Protein AF-L0R5S7-F1 (afdb_monomer)

InterPro domains:
  IPR000092 Polyprenyl synthetase-like [PF00348] (19-67)
  IPR008949 Isoprenoid synthase domain superfamily [G3DSA:1.10.600.10] (3-67)
  IPR008949 Isoprenoid synthase domain superfamily [SSF48576] (7-67)
  IPR033749 Polyprenyl synthetase, conserved site [PS00723] (38-54)

Foldseek 3Di:
DLPQLVVQVVVCVVVVHDDDPVSNVVSVVVVVVVVVVVLVCCDPVHVVPQDDPRHGRPCNVPNPVVD

pLDDT: mean 95.34, std 5.32, range [64.06, 98.25]

Nearest PDB structures (foldseek):
  3p8l-assembly1_B  TM=9.715E-01  e=1.487E-04  Enterococcus faecalis
  4lfe-assembly1_A  TM=9.678E-01  e=1.589E-04  Streptococcus uberis 0140J
  9ddy-assembly1_B  TM=9.716E-01  e=2.218E-04  Streptococcus pneumoniae TIGR4
  4lfg-assembly1_B  TM=9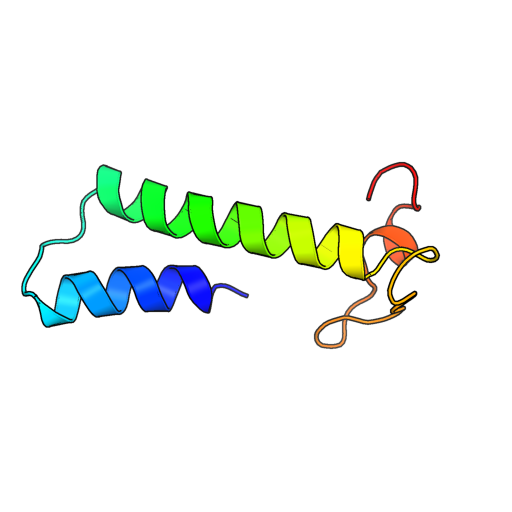.667E-01  e=6.028E-04  Streptococcus uberis 0140J
  4wk5-assembly1_A-2  TM=9.344E-01  e=6.888E-04  Thermotoga neapolitana DSM 4359

Sequence (67 aa):
PGAVALLTLAILDTFDIVTTAANLRASVAVELMHTYSLIHDDLPAMDNDQLRRGEPTNHVKFGKDVA

Organism: Pediococcus acidilactici (NCBI:txid1254)

Radius of gyration: 15.11 Å; Cα contacts (8 Å, |Δi|>4): 61; chains: 1; bounding box: 37×18×33 Å

Structure (mmCIF, N/CA/C/O backbone):
data_AF-L0R5S7-F1
#
_entry.id   AF-L0R5S7-F1
#
loop_
_atom_site.group_PDB
_atom_site.id
_atom_site.type_symbol
_atom_site.label_atom_id
_atom_site.label_alt_id
_atom_site.label_comp_id
_atom_site.label_asym_id
_atom_site.label_entity_id
_atom_site.label_seq_id
_atom_site.pdbx_PDB_ins_code
_atom_site.Cartn_x
_atom_site.Cartn_y
_atom_site.Cartn_z
_atom_site.occupancy
_atom_site.B_iso_or_equiv
_atom_site.auth_seq_id
_atom_site.auth_comp_id
_atom_site.auth_asym_id
_atom_site.auth_atom_id
_atom_site.pdbx_PDB_model_num
ATOM 1 N N . PRO A 1 1 ? 5.907 0.572 6.265 1.00 64.06 1 PRO A N 1
ATOM 2 C CA . PRO A 1 1 ? 5.146 0.752 5.004 1.00 64.06 1 PRO A CA 1
ATOM 3 C C . PRO A 1 1 ? 6.127 0.609 3.839 1.00 64.06 1 PRO A C 1
ATOM 5 O O . PRO A 1 1 ? 7.273 1.012 4.020 1.00 64.06 1 PRO A O 1
ATOM 8 N N . GLY A 1 2 ? 5.730 0.004 2.719 1.00 77.62 2 GLY A N 1
ATOM 9 C CA . GLY A 1 2 ? 6.577 -0.146 1.529 1.00 77.62 2 GLY A CA 1
ATOM 10 C C . GLY A 1 2 ? 7.319 -1.478 1.395 1.00 77.62 2 GLY A C 1
ATOM 11 O O . GLY A 1 2 ? 8.127 -1.618 0.483 1.00 77.62 2 GLY A O 1
ATOM 12 N N . ALA A 1 3 ? 7.088 -2.454 2.277 1.00 82.00 3 ALA A N 1
ATOM 13 C CA . ALA A 1 3 ? 7.826 -3.720 2.238 1.00 82.00 3 ALA A CA 1
ATOM 14 C C . ALA A 1 3 ? 7.560 -4.514 0.944 1.00 82.00 3 ALA A C 1
ATOM 16 O O . ALA A 1 3 ? 8.477 -5.128 0.401 1.00 82.00 3 ALA A O 1
ATOM 17 N N . VAL A 1 4 ? 6.332 -4.465 0.417 1.00 90.25 4 VAL A N 1
ATOM 18 C CA . VAL A 1 4 ? 5.949 -5.229 -0.778 1.00 90.25 4 VAL A CA 1
ATOM 19 C C . VAL A 1 4 ? 6.404 -4.512 -2.051 1.00 90.25 4 VAL A C 1
ATOM 21 O O . VAL A 1 4 ? 6.912 -5.145 -2.981 1.00 90.25 4 VAL A O 1
ATOM 24 N N . ALA A 1 5 ? 6.323 -3.177 -2.068 1.00 93.31 5 ALA A N 1
ATOM 25 C CA . ALA A 1 5 ? 6.920 -2.378 -3.138 1.00 93.31 5 ALA A CA 1
ATOM 26 C C . ALA A 1 5 ? 8.439 -2.606 -3.244 1.00 93.31 5 ALA A C 1
ATOM 28 O O . ALA A 1 5 ? 8.955 -2.806 -4.345 1.00 93.31 5 ALA A O 1
ATOM 29 N N . LEU A 1 6 ? 9.150 -2.617 -2.110 1.00 94.50 6 LEU A N 1
ATOM 30 C CA . LEU A 1 6 ? 10.598 -2.838 -2.076 1.00 94.50 6 LEU A CA 1
ATOM 31 C C . LEU A 1 6 ? 10.984 -4.226 -2.578 1.00 94.50 6 LEU A C 1
ATOM 33 O O . LEU A 1 6 ? 11.957 -4.331 -3.316 1.00 94.50 6 LEU A O 1
ATOM 37 N N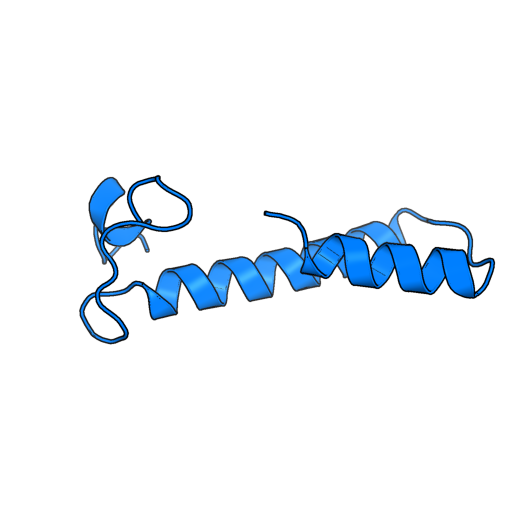 . LEU A 1 7 ? 10.214 -5.268 -2.249 1.00 95.50 7 LEU A N 1
ATOM 38 C CA . LEU A 1 7 ? 10.456 -6.610 -2.781 1.00 95.50 7 LEU A CA 1
ATOM 39 C C . LEU A 1 7 ? 10.415 -6.619 -4.314 1.00 95.50 7 LEU A C 1
ATOM 41 O O . LEU A 1 7 ? 11.300 -7.178 -4.954 1.00 95.50 7 LEU A O 1
ATOM 45 N N . THR A 1 8 ? 9.421 -5.955 -4.906 1.00 95.19 8 THR A N 1
ATOM 46 C CA . THR A 1 8 ? 9.295 -5.879 -6.368 1.00 95.19 8 THR A CA 1
ATOM 47 C C . THR A 1 8 ? 10.490 -5.153 -6.986 1.00 95.19 8 THR A C 1
ATOM 49 O O . THR A 1 8 ? 11.057 -5.630 -7.963 1.00 95.19 8 THR A O 1
ATOM 52 N N . LEU A 1 9 ? 10.921 -4.031 -6.398 1.00 96.50 9 LEU A N 1
ATOM 53 C CA . LEU A 1 9 ? 12.091 -3.287 -6.878 1.00 96.50 9 LEU A CA 1
ATOM 54 C C . LEU A 1 9 ? 13.403 -4.068 -6.697 1.00 96.50 9 LEU A C 1
ATOM 56 O O . LEU A 1 9 ? 14.234 -4.062 -7.599 1.00 96.50 9 LEU A O 1
ATOM 60 N N . ALA A 1 10 ? 13.568 -4.784 -5.584 1.00 97.00 10 ALA A N 1
ATOM 61 C CA . ALA A 1 10 ? 14.736 -5.627 -5.334 1.00 97.00 10 ALA A CA 1
ATOM 62 C C . ALA A 1 10 ? 14.833 -6.787 -6.336 1.00 97.00 10 ALA A C 1
ATOM 64 O O . ALA A 1 10 ? 15.928 -7.147 -6.761 1.00 97.00 10 ALA A O 1
ATOM 65 N N . ILE A 1 11 ? 13.695 -7.347 -6.758 1.00 97.12 11 ILE A N 1
ATOM 66 C CA . ILE A 1 11 ? 13.657 -8.358 -7.822 1.00 97.12 11 ILE A CA 1
ATOM 67 C C . ILE A 1 11 ? 14.154 -7.761 -9.141 1.00 97.12 11 ILE A C 1
ATOM 69 O O . ILE A 1 11 ? 14.967 -8.388 -9.810 1.00 97.12 11 ILE A O 1
ATOM 73 N N . LEU A 1 12 ? 13.710 -6.554 -9.509 1.00 97.38 12 LEU A N 1
ATOM 74 C CA . LEU A 1 12 ? 14.187 -5.89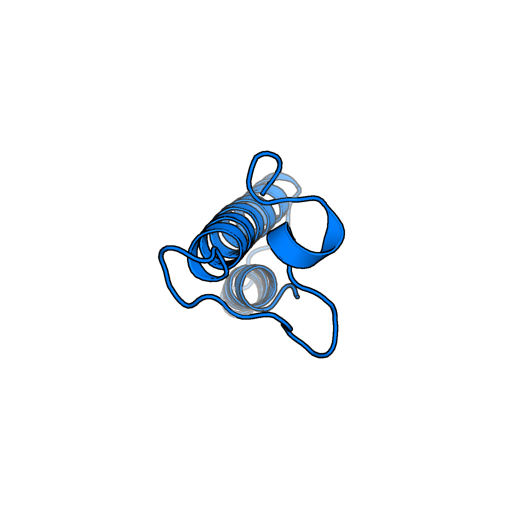4 -10.731 1.00 97.38 12 LEU A CA 1
ATOM 75 C C . LEU A 1 12 ? 15.705 -5.691 -10.698 1.00 97.38 12 LEU A C 1
ATOM 77 O O . LEU A 1 12 ? 16.373 -6.030 -11.669 1.00 97.38 12 LEU A O 1
ATOM 81 N N . ASP A 1 13 ? 16.231 -5.214 -9.571 1.00 97.19 13 ASP A N 1
ATOM 82 C CA . ASP A 1 13 ? 17.669 -5.024 -9.355 1.00 97.19 13 ASP A CA 1
ATOM 83 C C . ASP A 1 13 ? 18.450 -6.346 -9.458 1.00 97.19 13 ASP A C 1
ATOM 85 O O . ASP A 1 13 ? 19.450 -6.424 -10.161 1.00 97.19 13 ASP A O 1
ATOM 89 N N . THR A 1 14 ? 17.930 -7.427 -8.867 1.00 98.25 14 THR A N 1
ATOM 90 C CA . THR A 1 14 ? 18.546 -8.770 -8.915 1.00 98.25 14 THR A CA 1
ATOM 91 C C . THR A 1 14 ? 18.687 -9.315 -10.343 1.00 98.25 14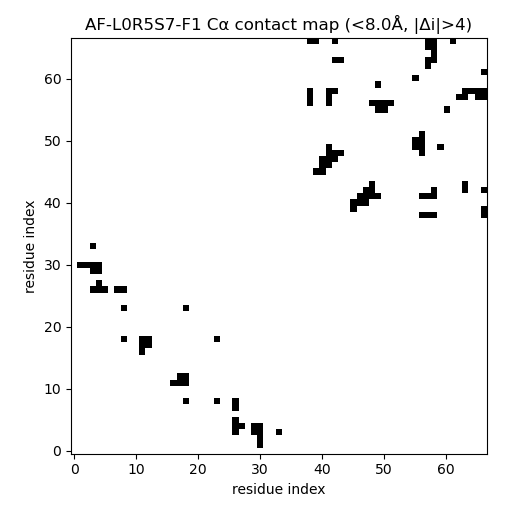 THR A C 1
ATOM 93 O O . THR A 1 14 ? 19.574 -10.123 -10.609 1.00 98.25 14 THR A O 1
ATOM 96 N N . PHE A 1 15 ? 17.809 -8.901 -11.259 1.00 98.00 15 PHE A N 1
ATOM 97 C CA . PHE A 1 15 ? 17.831 -9.305 -12.669 1.00 98.00 15 PHE A CA 1
ATOM 98 C C . PHE A 1 15 ? 18.444 -8.242 -13.596 1.00 98.00 15 PHE A C 1
ATOM 100 O O . PHE A 1 15 ? 18.247 -8.321 -14.810 1.00 98.00 15 PHE A O 1
ATOM 107 N N . ASP A 1 16 ? 19.142 -7.242 -13.045 1.00 97.75 16 ASP A N 1
ATOM 108 C CA . ASP A 1 16 ? 19.723 -6.113 -13.786 1.00 97.75 16 ASP A CA 1
ATOM 109 C C . ASP A 1 16 ? 18.687 -5.355 -14.648 1.00 97.75 16 ASP A C 1
ATOM 111 O O . ASP A 1 16 ? 18.996 -4.760 -15.687 1.00 97.75 16 ASP A O 1
ATOM 115 N N . ILE A 1 17 ? 17.416 -5.363 -14.230 1.00 97.94 17 ILE A N 1
ATOM 116 C CA . ILE A 1 17 ? 16.333 -4.653 -14.909 1.00 97.94 17 ILE A CA 1
ATOM 117 C C . ILE A 1 17 ? 16.287 -3.220 -14.387 1.00 97.94 17 ILE A C 1
ATOM 119 O O . ILE A 1 17 ? 15.951 -2.956 -13.232 1.00 97.94 17 ILE A O 1
ATOM 123 N N . VAL A 1 18 ? 16.533 -2.264 -15.282 1.00 96.75 18 VAL A N 1
ATOM 124 C CA . VAL A 1 18 ? 16.459 -0.837 -14.956 1.00 96.75 18 VAL A CA 1
ATOM 125 C C . VAL A 1 18 ? 15.059 -0.472 -14.450 1.00 96.75 18 VAL A C 1
ATOM 127 O O . VAL A 1 18 ? 14.032 -0.769 -15.074 1.00 96.75 18 VAL A O 1
ATOM 130 N N . THR A 1 19 ? 15.008 0.225 -13.316 1.00 97.44 19 THR A N 1
ATOM 131 C CA . THR A 1 19 ? 13.751 0.777 -12.803 1.00 97.44 19 THR A CA 1
ATOM 132 C C . THR A 1 19 ? 13.243 1.859 -13.756 1.00 97.44 19 THR A C 1
ATOM 134 O O . THR A 1 19 ? 13.935 2.820 -14.081 1.00 97.44 19 THR A O 1
ATOM 137 N N . THR A 1 20 ? 12.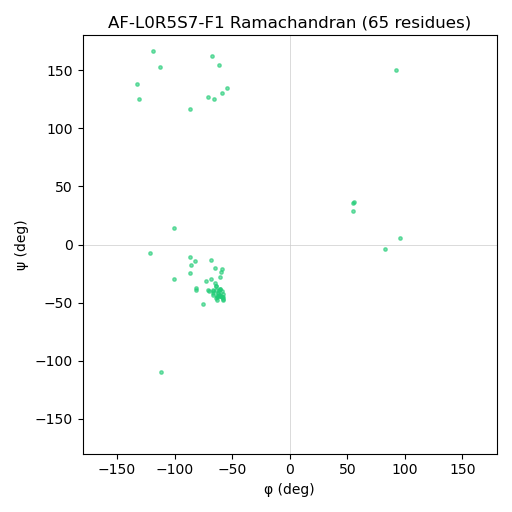005 1.699 -14.205 1.00 98.12 20 THR A N 1
ATOM 138 C CA . THR A 1 20 ? 11.302 2.615 -15.101 1.00 98.12 20 THR A CA 1
ATOM 139 C C . THR A 1 20 ? 10.056 3.147 -14.407 1.00 98.12 20 THR A C 1
ATOM 141 O O . THR A 1 20 ? 9.558 2.581 -13.436 1.00 98.12 20 THR A O 1
ATOM 144 N N . ALA A 1 21 ? 9.453 4.198 -14.957 1.00 97.81 21 ALA A N 1
ATOM 145 C CA . ALA A 1 21 ? 8.166 4.674 -14.456 1.00 97.81 21 ALA A CA 1
ATOM 146 C C . ALA A 1 21 ? 7.047 3.613 -14.548 1.00 97.81 21 ALA A C 1
ATOM 148 O O . ALA A 1 21 ? 6.052 3.703 -13.833 1.00 97.81 21 ALA A O 1
ATOM 149 N N . ALA A 1 22 ? 7.154 2.624 -15.443 1.00 97.69 22 ALA A N 1
ATOM 150 C CA . ALA A 1 22 ? 6.151 1.569 -15.577 1.00 97.69 22 ALA A CA 1
ATOM 151 C C . ALA A 1 22 ? 6.249 0.545 -14.437 1.00 97.69 22 ALA A C 1
ATOM 153 O O . ALA A 1 22 ? 5.254 0.288 -13.762 1.00 97.69 22 ALA A O 1
ATOM 154 N N . ASN A 1 23 ? 7.444 0.009 -14.184 1.00 96.81 23 ASN A N 1
ATOM 155 C CA . ASN A 1 23 ? 7.632 -0.986 -13.129 1.00 96.81 23 ASN A CA 1
ATOM 156 C C . ASN A 1 23 ? 7.554 -0.366 -11.722 1.00 96.81 23 ASN A C 1
ATOM 158 O O . ASN A 1 23 ? 6.984 -0.987 -10.833 1.00 96.81 23 ASN A O 1
ATOM 162 N N . LEU A 1 24 ? 7.954 0.899 -11.545 1.00 97.19 24 LEU A N 1
ATOM 163 C CA . LEU A 1 24 ? 7.710 1.635 -10.304 1.00 97.19 24 LEU A CA 1
ATOM 164 C C . LEU A 1 24 ? 6.208 1.767 -10.013 1.00 97.19 24 LEU A C 1
ATOM 166 O O . LEU A 1 24 ? 5.773 1.527 -8.889 1.00 97.19 24 LEU A O 1
ATOM 170 N N . ARG A 1 25 ? 5.398 2.098 -11.030 1.00 98.06 25 ARG A N 1
ATOM 171 C CA . ARG A 1 25 ? 3.933 2.140 -10.889 1.00 98.06 25 ARG A CA 1
ATOM 172 C C . ARG A 1 25 ? 3.356 0.774 -10.531 1.00 98.06 25 ARG A C 1
ATOM 174 O O . ARG A 1 25 ? 2.456 0.719 -9.701 1.00 98.06 25 ARG A O 1
ATOM 181 N N . ALA A 1 26 ? 3.885 -0.307 -11.103 1.00 97.00 26 ALA A N 1
ATOM 182 C CA . ALA A 1 26 ? 3.475 -1.662 -10.744 1.00 97.00 26 ALA A CA 1
ATOM 183 C C . ALA A 1 26 ? 3.798 -1.986 -9.273 1.00 97.00 26 ALA A C 1
ATOM 185 O O . ALA A 1 26 ? 2.906 -2.412 -8.543 1.00 97.00 26 ALA A O 1
ATOM 186 N N . SER A 1 27 ? 5.019 -1.700 -8.805 1.00 96.81 27 SER A N 1
ATOM 187 C CA . SER A 1 27 ? 5.416 -1.898 -7.401 1.00 96.81 27 SER A CA 1
ATOM 188 C C . SER A 1 27 ? 4.517 -1.124 -6.431 1.00 96.81 27 SER A C 1
ATOM 190 O O . SER A 1 27 ? 4.093 -1.657 -5.407 1.00 96.81 27 SER A O 1
ATOM 192 N N . VAL A 1 28 ? 4.183 0.127 -6.769 1.00 96.81 28 VAL A N 1
ATOM 193 C CA . VAL A 1 28 ? 3.268 0.958 -5.971 1.00 96.81 28 VAL A CA 1
ATOM 194 C C . VAL A 1 28 ? 1.847 0.397 -5.990 1.00 96.81 28 VAL A C 1
ATOM 196 O O . VAL A 1 28 ? 1.211 0.349 -4.943 1.00 96.81 28 VAL A O 1
ATOM 199 N N . ALA A 1 29 ? 1.346 -0.062 -7.140 1.00 97.44 29 ALA A N 1
ATOM 200 C CA . ALA A 1 29 ? 0.008 -0.641 -7.239 1.00 97.44 29 ALA A CA 1
ATOM 201 C C . ALA A 1 29 ? -0.164 -1.856 -6.311 1.00 97.44 29 ALA A C 1
ATOM 203 O O . ALA A 1 29 ? -1.195 -1.983 -5.651 1.00 97.44 29 ALA A O 1
ATOM 204 N N . VAL A 1 30 ? 0.860 -2.708 -6.201 1.00 96.25 30 VAL A N 1
ATOM 205 C CA . VAL A 1 30 ? 0.838 -3.851 -5.278 1.00 96.25 30 VAL A CA 1
ATOM 206 C C . VAL A 1 30 ? 0.823 -3.393 -3.815 1.00 96.25 30 VAL A C 1
ATOM 208 O O . VAL A 1 30 ? 0.032 -3.906 -3.027 1.00 96.25 30 VAL A O 1
ATOM 211 N N . GLU A 1 31 ? 1.632 -2.400 -3.436 1.00 97.12 31 GLU A N 1
ATOM 212 C CA . GLU A 1 31 ? 1.622 -1.857 -2.066 1.00 97.12 31 GLU A CA 1
ATOM 213 C C . GLU A 1 31 ? 0.295 -1.164 -1.720 1.00 97.12 31 GLU A C 1
ATOM 215 O O . GLU A 1 31 ? -0.156 -1.246 -0.577 1.00 97.12 31 GLU A O 1
ATOM 220 N N . LEU A 1 32 ? -0.365 -0.523 -2.691 1.00 96.69 32 LEU A N 1
ATOM 221 C CA . LEU A 1 32 ? -1.702 0.043 -2.504 1.00 96.69 32 LEU A CA 1
ATOM 222 C C . LEU A 1 32 ? -2.733 -1.052 -2.224 1.00 96.69 32 LEU A C 1
ATOM 224 O O . LEU A 1 32 ? -3.494 -0.922 -1.270 1.00 96.69 32 LEU A O 1
ATOM 228 N N . MET A 1 33 ? -2.725 -2.147 -2.993 1.00 97.12 33 MET A N 1
ATOM 229 C CA . MET A 1 33 ? -3.612 -3.288 -2.731 1.00 97.12 33 MET A CA 1
ATOM 230 C C . MET A 1 33 ? -3.336 -3.930 -1.369 1.00 97.12 33 MET A C 1
ATOM 232 O O . MET A 1 33 ? -4.270 -4.243 -0.636 1.00 97.12 33 MET A O 1
ATOM 236 N N . HIS A 1 34 ? -2.064 -4.083 -1.001 1.00 96.25 34 HIS A N 1
ATOM 237 C CA . HIS A 1 34 ? -1.686 -4.572 0.322 1.00 96.25 34 HIS A CA 1
ATOM 238 C C . HIS A 1 34 ? -2.160 -3.630 1.440 1.00 96.25 34 HIS A C 1
ATOM 240 O O . HIS A 1 34 ? -2.663 -4.077 2.462 1.00 96.25 34 HIS A O 1
ATOM 246 N N . THR A 1 35 ? -2.035 -2.316 1.252 1.00 96.50 35 THR A N 1
ATOM 247 C CA . THR A 1 35 ? -2.500 -1.334 2.243 1.00 96.50 35 THR A CA 1
ATOM 248 C C . THR A 1 35 ? -4.021 -1.358 2.372 1.00 96.50 35 THR A C 1
ATOM 250 O O . THR A 1 35 ? -4.532 -1.295 3.485 1.00 96.50 35 THR A O 1
ATOM 253 N N . TYR A 1 36 ? -4.735 -1.496 1.252 1.00 96.44 36 TYR A N 1
ATOM 254 C CA . TYR A 1 36 ? -6.184 -1.678 1.232 1.00 96.44 36 TYR A CA 1
ATOM 255 C C . TYR A 1 36 ? -6.615 -2.909 2.037 1.00 96.44 36 TYR A C 1
ATOM 257 O O . TYR A 1 36 ? -7.504 -2.792 2.878 1.00 96.44 36 TYR A O 1
ATOM 265 N N . SER A 1 37 ? -5.957 -4.060 1.838 1.00 96.88 37 SER A N 1
ATOM 266 C CA . SER A 1 37 ? -6.313 -5.271 2.583 1.00 96.88 37 SER A CA 1
ATOM 267 C C . SER A 1 37 ? -6.129 -5.066 4.085 1.00 96.88 37 SER A C 1
ATOM 269 O O . SER A 1 37 ? -7.043 -5.352 4.841 1.00 96.88 37 SER A O 1
ATOM 271 N N . LEU A 1 38 ? -5.015 -4.457 4.508 1.00 96.81 38 LEU A N 1
ATOM 272 C CA . LEU A 1 38 ? -4.759 -4.175 5.923 1.00 96.81 38 LEU A CA 1
ATOM 273 C C . LEU A 1 38 ? -5.813 -3.256 6.555 1.00 96.81 38 LEU A C 1
ATOM 275 O O . LEU A 1 38 ? -6.177 -3.459 7.706 1.00 96.81 38 LEU A O 1
ATOM 279 N N . ILE A 1 39 ? -6.299 -2.247 5.824 1.00 97.25 39 ILE A N 1
ATOM 280 C CA . ILE A 1 39 ? -7.356 -1.358 6.330 1.00 97.25 39 ILE A CA 1
ATOM 281 C C . ILE A 1 39 ? -8.635 -2.153 6.615 1.00 97.25 39 ILE A C 1
ATOM 283 O O . ILE A 1 39 ? -9.257 -1.952 7.657 1.00 97.25 39 ILE A O 1
ATOM 287 N N . HIS A 1 40 ? -9.004 -3.051 5.701 1.00 97.31 40 HIS A N 1
ATOM 288 C CA . HIS A 1 40 ? -10.183 -3.898 5.848 1.00 97.31 40 HIS A CA 1
ATOM 289 C C . HIS A 1 40 ? -10.000 -4.966 6.932 1.00 97.31 40 HIS A C 1
ATOM 291 O O . HIS A 1 40 ? -10.933 -5.208 7.694 1.00 97.31 40 HIS A O 1
ATOM 297 N N . ASP A 1 41 ? -8.813 -5.564 7.034 1.00 97.31 41 ASP A N 1
ATOM 298 C CA . ASP A 1 41 ? -8.470 -6.527 8.085 1.00 97.31 41 ASP A CA 1
ATOM 299 C C . ASP A 1 41 ? -8.573 -5.878 9.474 1.00 97.31 41 ASP A C 1
ATOM 301 O O . ASP A 1 41 ? -9.114 -6.474 10.400 1.00 97.31 41 ASP A O 1
ATOM 305 N N . ASP A 1 42 ? -8.176 -4.608 9.604 1.00 97.81 42 ASP A N 1
ATOM 306 C CA . ASP A 1 42 ? -8.266 -3.871 10.866 1.00 97.81 42 ASP A CA 1
ATOM 307 C C . ASP A 1 42 ? -9.718 -3.574 11.299 1.00 97.81 42 ASP A C 1
ATOM 309 O O . ASP A 1 42 ? -9.930 -3.159 12.437 1.00 97.81 42 ASP A O 1
ATOM 313 N N . LEU A 1 43 ? -10.736 -3.728 10.439 1.00 97.00 43 LEU A N 1
ATOM 314 C CA . LEU A 1 43 ? -12.121 -3.363 10.771 1.00 97.00 43 LEU A CA 1
ATOM 315 C C . LEU A 1 43 ? -12.681 -4.167 11.962 1.00 97.00 43 LEU A C 1
ATOM 317 O O . LEU A 1 43 ? -12.328 -5.331 12.147 1.00 97.00 43 LEU A O 1
ATOM 321 N N . PRO A 1 44 ? -13.673 -3.625 12.705 1.00 96.75 44 PRO A N 1
ATOM 322 C CA . PRO A 1 44 ? -14.271 -4.320 13.850 1.00 96.75 44 PRO A CA 1
ATOM 323 C C . PRO A 1 44 ? -14.909 -5.679 13.543 1.00 96.75 44 PRO A C 1
ATOM 325 O O . PRO A 1 44 ? -15.130 -6.476 14.449 1.00 96.75 44 PRO A O 1
ATOM 328 N N . ALA A 1 45 ? -15.262 -5.915 12.279 1.00 96.88 45 ALA A N 1
ATOM 329 C CA . ALA A 1 45 ? -15.859 -7.164 11.813 1.00 96.88 45 ALA A CA 1
ATOM 330 C C . ALA A 1 45 ? -14.823 -8.237 11.428 1.00 96.88 45 ALA A C 1
ATOM 332 O O . ALA A 1 45 ? -15.209 -9.375 11.174 1.00 96.88 45 ALA A O 1
ATOM 333 N N . MET A 1 46 ? -13.548 -7.857 11.344 1.00 96.19 46 MET A N 1
ATOM 334 C CA . MET A 1 46 ? -12.421 -8.709 10.979 1.00 96.19 46 MET A CA 1
ATOM 335 C C . MET A 1 46 ? -11.538 -8.869 12.226 1.00 96.19 46 MET A C 1
ATOM 337 O O . MET A 1 46 ? -11.986 -9.482 13.196 1.00 96.19 46 MET A O 1
ATOM 341 N N . ASP A 1 47 ? -10.345 -8.273 12.253 1.00 97.19 47 ASP A N 1
ATOM 342 C CA . ASP A 1 47 ? -9.403 -8.421 13.368 1.00 97.19 47 ASP A CA 1
ATOM 343 C C . ASP A 1 47 ? -9.668 -7.420 14.505 1.00 97.19 47 ASP A C 1
ATOM 345 O O . ASP A 1 47 ? -9.246 -7.643 15.640 1.00 97.19 47 ASP A O 1
ATOM 349 N N . ASN A 1 48 ? -10.427 -6.346 14.235 1.00 96.44 48 ASN A N 1
ATOM 350 C CA . ASN A 1 48 ? -10.763 -5.294 15.202 1.00 96.44 48 ASN A CA 1
ATOM 351 C C . ASN A 1 48 ? -9.519 -4.664 15.864 1.00 96.44 48 ASN A C 1
ATOM 353 O O . ASN A 1 48 ? -9.525 -4.298 17.045 1.00 96.44 48 ASN A O 1
ATOM 357 N N . ASP A 1 49 ? -8.439 -4.539 15.094 1.00 97.56 49 ASP A N 1
ATOM 358 C CA . ASP A 1 49 ? -7.179 -3.974 15.559 1.00 97.56 49 ASP A CA 1
ATOM 359 C C . ASP A 1 49 ? -7.31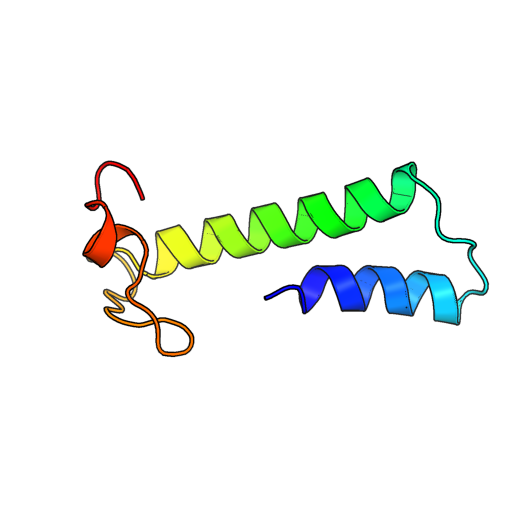5 -2.463 15.780 1.00 97.56 49 ASP A C 1
ATOM 361 O O . ASP A 1 49 ? -7.699 -1.701 14.890 1.00 97.56 49 ASP A O 1
ATOM 365 N N . GLN A 1 50 ? -6.949 -1.992 16.975 1.00 97.50 50 GLN A N 1
ATOM 366 C CA . GLN A 1 50 ? -7.001 -0.560 17.295 1.00 97.50 50 GLN A CA 1
ATOM 367 C C . GLN A 1 50 ? -5.735 0.202 16.900 1.00 97.50 50 GLN A C 1
ATOM 369 O O . GLN A 1 50 ? -5.775 1.415 16.680 1.00 97.50 50 GLN A O 1
ATOM 374 N N . LEU A 1 51 ? -4.605 -0.503 16.815 1.00 97.81 51 LEU A N 1
ATOM 375 C CA . LEU A 1 51 ? -3.305 0.059 16.470 1.00 97.81 51 LEU A CA 1
ATOM 376 C C . LEU A 1 51 ? -2.627 -0.797 15.406 1.00 97.81 51 LEU A C 1
ATOM 378 O O . LEU A 1 51 ? -2.557 -2.016 15.533 1.00 97.81 51 LEU A O 1
ATOM 382 N N . ARG A 1 52 ? -2.007 -0.146 14.423 1.00 96.62 52 ARG A N 1
ATOM 383 C CA . ARG A 1 52 ? -1.112 -0.786 13.462 1.00 96.62 52 ARG A CA 1
ATOM 384 C C . ARG A 1 52 ? 0.174 0.013 13.362 1.00 96.62 52 ARG A C 1
ATOM 386 O O . ARG A 1 52 ? 0.173 1.207 13.085 1.00 96.62 52 ARG A O 1
ATOM 393 N N . ARG A 1 53 ? 1.303 -0.669 13.585 1.00 95.38 53 ARG A N 1
ATOM 394 C CA . ARG A 1 53 ? 2.652 -0.063 13.581 1.00 95.38 53 ARG A CA 1
ATOM 395 C C . ARG A 1 53 ? 2.784 1.119 14.561 1.00 95.38 53 ARG A C 1
ATOM 397 O O . ARG A 1 53 ? 3.477 2.083 14.264 1.00 95.38 53 ARG A O 1
ATOM 404 N N . GLY A 1 54 ? 2.132 1.015 15.722 1.00 96.50 54 GLY A N 1
ATOM 405 C CA . GLY A 1 54 ? 2.158 2.033 16.780 1.00 96.50 54 GLY A CA 1
ATOM 406 C C . GLY A 1 54 ? 1.184 3.198 16.585 1.00 96.50 54 GLY A C 1
ATOM 407 O O . GLY A 1 54 ? 1.061 4.017 17.487 1.00 96.50 54 GLY A O 1
ATOM 408 N N . GLU A 1 55 ? 0.466 3.249 15.463 1.00 97.06 55 GLU A N 1
ATOM 409 C CA . GLU A 1 55 ? -0.473 4.323 15.125 1.00 97.06 55 GLU A CA 1
ATOM 410 C C . GLU A 1 55 ? -1.925 3.813 15.121 1.00 97.06 55 GLU A C 1
ATOM 412 O O . GLU A 1 55 ? -2.141 2.632 14.839 1.00 97.06 55 GLU A O 1
ATOM 417 N N . PRO A 1 56 ? -2.932 4.669 15.384 1.00 97.81 56 PRO A N 1
ATOM 418 C CA . PRO A 1 56 ? -4.343 4.305 15.253 1.00 97.81 56 PRO A CA 1
ATOM 419 C C . PRO A 1 56 ? -4.682 3.758 13.864 1.00 97.81 56 PRO A C 1
ATOM 421 O O . PRO A 1 56 ? -4.295 4.347 12.848 1.00 97.81 56 PRO A O 1
ATOM 424 N N . THR A 1 57 ? -5.438 2.659 13.816 1.00 97.69 57 THR A N 1
ATOM 425 C CA . THR A 1 57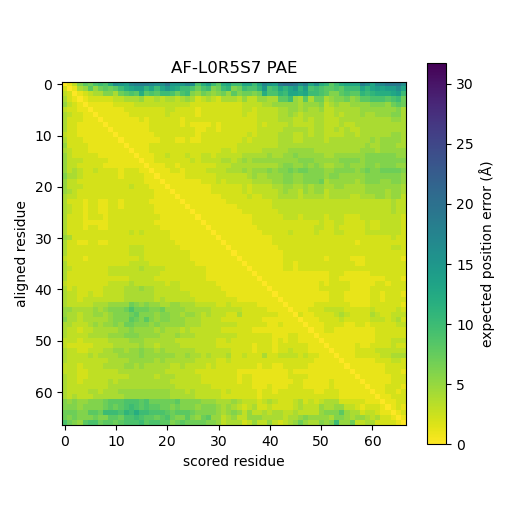 ? -5.945 2.096 12.555 1.00 97.69 57 THR A CA 1
ATOM 426 C C . THR A 1 57 ? -6.967 3.028 11.905 1.00 97.69 57 THR A C 1
ATOM 428 O O . THR A 1 57 ? -7.498 3.952 12.531 1.00 97.69 57 THR A O 1
ATOM 431 N N . ASN A 1 58 ? -7.231 2.822 10.609 1.00 97.81 58 ASN A N 1
ATOM 432 C CA . ASN A 1 58 ? -8.037 3.753 9.814 1.00 97.81 58 ASN A CA 1
ATOM 433 C C . ASN A 1 58 ? -9.440 3.948 10.415 1.00 97.81 58 ASN A C 1
ATOM 435 O O . ASN A 1 58 ? -9.856 5.082 10.652 1.00 97.81 58 ASN A O 1
ATOM 439 N N . HIS A 1 59 ? -10.112 2.853 10.780 1.00 97.44 59 HIS A N 1
ATOM 440 C CA . HIS A 1 59 ? -11.461 2.905 11.338 1.00 97.44 59 HIS A CA 1
ATOM 441 C C . HIS A 1 59 ? -11.513 3.546 12.734 1.00 97.44 59 HIS A C 1
ATOM 443 O O . HIS A 1 59 ? -12.515 4.175 13.071 1.00 97.44 59 HIS A O 1
ATOM 449 N N . VAL A 1 60 ? -10.444 3.430 13.534 1.00 97.12 60 VAL A N 1
ATOM 450 C CA . VAL A 1 60 ? -10.331 4.115 14.832 1.00 97.12 60 VAL A CA 1
ATOM 451 C C . VAL A 1 60 ? -10.158 5.617 14.630 1.00 97.12 60 VAL A C 1
ATOM 453 O O . VAL A 1 60 ? -10.738 6.414 15.366 1.00 97.12 60 VAL A O 1
ATOM 456 N N . LYS A 1 61 ? -9.373 6.022 13.627 1.00 97.25 61 LYS A N 1
ATOM 457 C CA . LYS A 1 61 ? -9.047 7.431 13.385 1.00 97.25 61 LYS A CA 1
ATOM 458 C C . LYS A 1 61 ? -10.136 8.197 12.632 1.00 97.25 61 LYS A C 1
ATOM 460 O O . LYS A 1 61 ? -10.361 9.367 12.930 1.00 97.25 61 LYS A O 1
ATOM 465 N N . PHE A 1 62 ? -10.768 7.569 11.645 1.00 96.50 62 PHE A N 1
ATOM 466 C CA . PHE A 1 62 ? -11.673 8.230 10.697 1.00 96.50 62 PHE A CA 1
ATOM 467 C C . PHE A 1 62 ? -13.092 7.649 10.687 1.00 96.50 62 PHE A C 1
ATOM 469 O O . PHE A 1 62 ? -13.986 8.238 10.083 1.00 96.50 62 PHE A O 1
ATOM 476 N N . GLY A 1 63 ? -13.319 6.540 11.392 1.00 94.38 63 GLY A N 1
ATOM 477 C CA . GLY A 1 63 ? -14.586 5.817 11.396 1.00 94.38 63 GLY A CA 1
ATOM 478 C C . GLY A 1 63 ? -14.635 4.705 10.347 1.00 94.38 63 GLY A C 1
ATOM 479 O O . GLY A 1 63 ? -14.026 4.784 9.283 1.00 94.38 63 GLY A O 1
ATOM 480 N N . LYS A 1 64 ? -15.399 3.654 10.655 1.00 89.50 64 LYS A N 1
ATOM 481 C CA . LYS A 1 64 ? -15.533 2.447 9.822 1.00 89.50 64 LYS A CA 1
ATOM 482 C C . LYS A 1 64 ? -16.194 2.666 8.456 1.00 89.50 64 LYS A C 1
ATOM 484 O O . LYS A 1 64 ? -16.064 1.811 7.603 1.00 89.50 64 LYS A O 1
ATOM 489 N N . ASP A 1 65 ? -16.946 3.752 8.275 1.00 91.06 65 ASP A N 1
ATOM 490 C CA . ASP A 1 65 ? -17.645 4.023 7.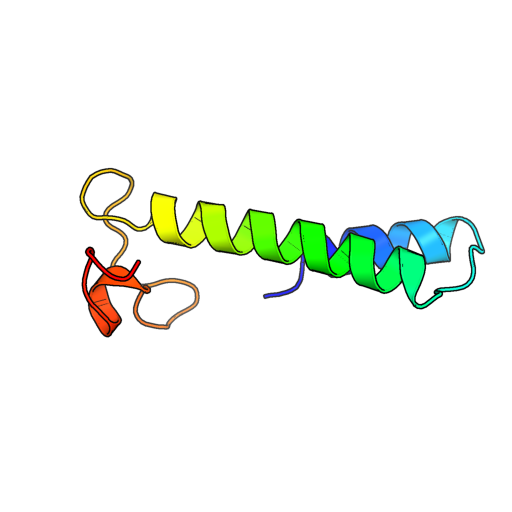008 1.00 91.06 65 ASP A CA 1
ATOM 491 C C . ASP A 1 65 ? -16.704 4.668 5.967 1.00 91.06 65 ASP A C 1
ATOM 493 O O . ASP A 1 65 ? -17.041 4.756 4.789 1.00 91.06 65 ASP A O 1
ATOM 497 N N . VAL A 1 66 ? -15.534 5.143 6.416 1.00 91.25 66 VAL A N 1
ATOM 498 C CA . VAL A 1 66 ? -14.465 5.731 5.589 1.00 91.25 66 VAL A CA 1
ATOM 499 C C . VAL A 1 66 ? -13.333 4.730 5.333 1.00 91.25 66 VAL A C 1
ATOM 501 O O . VAL A 1 66 ? -12.652 4.840 4.313 1.00 91.25 66 VAL A O 1
ATOM 504 N N . ALA A 1 67 ? -13.125 3.805 6.274 1.00 83.75 67 ALA A N 1
ATOM 505 C CA . ALA A 1 67 ? -12.115 2.751 6.232 1.00 83.75 67 ALA A CA 1
ATOM 506 C C . ALA A 1 67 ? -12.551 1.595 5.326 1.00 83.75 67 ALA A C 1
ATOM 508 O O . ALA A 1 67 ? -11.718 1.200 4.485 1.00 83.75 67 ALA A O 1
#

Mean predicted aligned error: 3.11 Å

Solvent-accessible 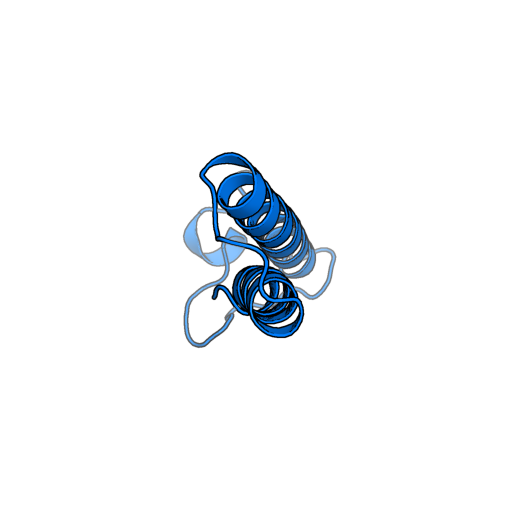surface area (backbone atoms only — not comparable to full-atom values): 3865 Å² total; per-residue (Å²): 136,57,69,62,22,47,51,50,52,51,53,33,54,76,68,74,43,79,89,41,78,65,59,50,50,51,23,49,52,53,35,50,53,52,51,52,51,52,41,52,43,34,29,79,90,59,70,46,42,61,59,55,97,90,37,71,23,54,35,74,73,69,33,68,92,77,73

Secondary structure (DSSP, 8-state):
--HHHHHHHHHHHHTTPPP-HHHHHHHHHHHHHHHHHHHHHTSTTTT--SEETTEE-HHHHH-TTT-